Protein AF-A0A196SES3-F1 (afdb_monomer)

Organism: Blastocystis sp. subtype 1 (strain ATCC 50177 / NandII) (NCBI:txid478820)

pLDDT: mean 95.29, std 8.95, range [39.44, 98.94]

Radius of gyration: 15.49 Å; Cα contacts (8 Å, |Δi|>4): 505; chains: 1; bounding box: 38×34×45 Å

Nearest PDB structures (foldseek):
  6lx0-assembly1_A  TM=3.435E-01  e=1.832E+00  Leptospira santarosai serovar Shermani str. LT 821
  7b1c-assembly1_B  TM=3.059E-01  e=3.748E+00  Aedes aegypti
  6nig-assembly1_B  TM=2.001E-01  e=2.029E+00  Homo sapiens
  3cig-assembly1_A  TM=3.368E-01  e=9.411E+00  Mus musculus
  5d3i-assembly1_A  TM=2.268E-01  e=3.748E+00  Mus musculus

Secondary structure (DSSP, 8-state):
----PPPPPEEEE-SGGGGGG--SS-SEEEEPTT-S-STT--B--GGG-TT--EEEE-SS--TT--EEEEES-TT--EEEE-TT-S-SS--EEEEES-TT--EEEE-TT-STT-SEEEEES---SEEEE-TTTTTT-SEEEEES-TT--EEEE-TTTT-SS--EEEEE-

Structure (mmCIF, N/CA/C/O backbone):
data_AF-A0A196SES3-F1
#
_entry.id   AF-A0A196SES3-F1
#
loop_
_atom_site.group_PDB
_atom_site.id
_atom_site.type_symbol
_atom_site.label_atom_id
_atom_site.label_alt_id
_atom_site.label_comp_id
_atom_site.label_asym_id
_atom_site.label_entity_id
_atom_site.label_seq_id
_atom_site.pdbx_PDB_ins_code
_atom_site.Cartn_x
_atom_site.Cartn_y
_atom_site.Cartn_z
_atom_site.occupancy
_atom_site.B_iso_or_equiv
_atom_site.auth_seq_id
_atom_site.auth_comp_id
_atom_site.auth_asym_id
_atom_site.auth_atom_id
_atom_site.pdbx_PDB_model_num
ATOM 1 N N . MET A 1 1 ? -19.195 18.884 25.870 1.00 39.44 1 MET A N 1
ATOM 2 C CA . MET A 1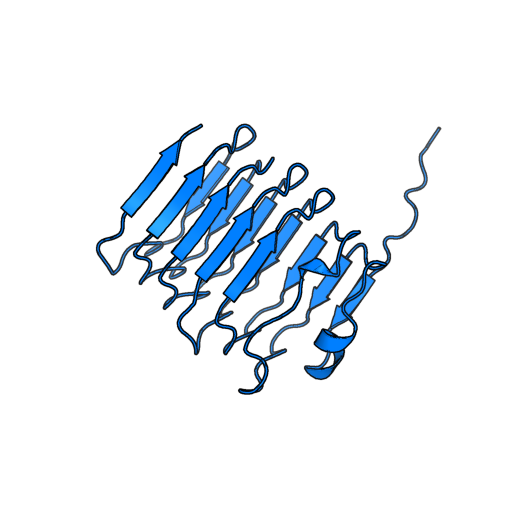 1 ? -17.749 18.892 26.176 1.00 39.44 1 MET A CA 1
ATOM 3 C C . MET A 1 1 ? -17.028 18.732 24.854 1.00 39.44 1 MET A C 1
ATOM 5 O O . MET A 1 1 ? -17.251 17.725 24.197 1.00 39.44 1 MET A O 1
ATOM 9 N N . ALA A 1 2 ? -16.280 19.739 24.404 1.00 43.47 2 ALA A N 1
ATOM 10 C CA . ALA A 1 2 ? -15.472 19.599 23.198 1.00 43.47 2 ALA A CA 1
ATOM 11 C C . ALA A 1 2 ? -14.315 18.648 23.527 1.00 43.47 2 ALA A C 1
ATOM 13 O O . ALA A 1 2 ? -13.455 18.979 24.341 1.00 43.47 2 ALA A O 1
ATOM 14 N N . THR A 1 3 ? -14.332 17.443 22.965 1.00 47.38 3 THR A N 1
ATOM 15 C CA . THR A 1 3 ? -13.175 16.550 22.989 1.00 47.38 3 THR A CA 1
ATOM 16 C C . THR A 1 3 ? -12.078 17.221 22.178 1.00 47.38 3 THR A C 1
ATOM 18 O O . THR A 1 3 ? -12.102 17.188 20.951 1.00 47.38 3 THR A O 1
ATOM 21 N N . VAL A 1 4 ? -11.142 17.880 22.858 1.00 52.41 4 VAL A N 1
ATOM 22 C CA . VAL A 1 4 ? -9.880 18.289 22.243 1.00 52.41 4 VAL A CA 1
ATOM 23 C C . VAL A 1 4 ? -9.207 16.994 21.796 1.00 52.41 4 VAL A C 1
ATOM 25 O O . VAL A 1 4 ? -8.803 16.186 22.633 1.00 52.41 4 VAL A O 1
ATOM 28 N N . SER A 1 5 ? -9.179 16.735 20.487 1.00 66.31 5 SER A N 1
ATOM 29 C CA . SER A 1 5 ? -8.499 15.563 19.944 1.00 66.31 5 SER A CA 1
ATOM 30 C C . SER A 1 5 ? -7.025 15.670 20.314 1.00 66.31 5 SER A C 1
ATOM 32 O O . SER A 1 5 ? -6.364 16.644 19.946 1.00 66.31 5 SER A O 1
ATOM 34 N N . LYS A 1 6 ? -6.510 14.690 21.062 1.00 67.19 6 LYS A N 1
ATOM 35 C CA . LYS A 1 6 ? -5.074 14.575 21.319 1.00 67.19 6 LYS A CA 1
ATOM 36 C C . LYS A 1 6 ? -4.342 14.575 19.963 1.00 67.19 6 LYS A C 1
ATOM 38 O O . LYS A 1 6 ? -4.826 13.906 19.047 1.00 67.19 6 LYS A O 1
ATOM 43 N N . PRO A 1 7 ? -3.228 15.314 19.810 1.00 78.81 7 PRO A N 1
ATOM 44 C CA . PRO A 1 7 ? -2.443 15.265 18.583 1.00 78.81 7 PRO A CA 1
ATOM 45 C C . PRO A 1 7 ? -2.012 13.820 18.307 1.00 78.81 7 PRO A C 1
ATOM 47 O O . PRO A 1 7 ? -1.594 13.113 19.226 1.00 78.81 7 PRO A O 1
ATOM 50 N N . LEU A 1 8 ? -2.171 13.384 17.057 1.00 88.38 8 LEU A N 1
ATOM 51 C CA . LEU A 1 8 ? -1.779 12.048 16.614 1.00 88.38 8 LEU A CA 1
ATO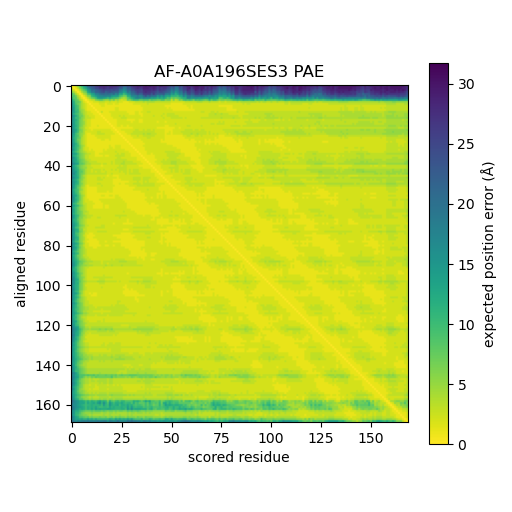M 52 C C . LEU A 1 8 ? -0.252 11.943 16.572 1.00 88.38 8 LEU A C 1
ATOM 54 O O . LEU A 1 8 ? 0.418 12.845 16.062 1.00 88.38 8 LEU A O 1
ATOM 58 N N . ASN A 1 9 ? 0.295 10.842 17.081 1.00 96.12 9 ASN A N 1
ATOM 59 C CA . ASN A 1 9 ? 1.719 10.555 16.971 1.00 96.12 9 ASN A CA 1
ATOM 60 C C . ASN A 1 9 ? 2.058 10.191 15.521 1.00 96.12 9 ASN A C 1
ATOM 62 O O . ASN A 1 9 ? 1.543 9.203 14.999 1.00 96.12 9 ASN A O 1
ATOM 66 N N . THR A 1 10 ? 2.889 10.994 14.859 1.00 97.69 10 THR A N 1
ATOM 67 C CA . THR A 1 10 ? 3.213 10.811 13.438 1.00 97.69 10 THR A CA 1
ATOM 68 C C . THR A 1 10 ? 4.672 10.412 13.279 1.00 97.69 10 THR A C 1
ATOM 70 O O . THR A 1 10 ? 5.559 11.202 13.599 1.00 97.69 10 THR A O 1
ATOM 73 N N . LEU A 1 11 ? 4.912 9.222 12.733 1.00 98.19 11 LEU A N 1
ATOM 74 C CA . LEU A 1 11 ? 6.217 8.816 12.225 1.00 98.19 11 LEU A CA 1
ATOM 75 C C . LEU A 1 11 ? 6.330 9.269 10.767 1.00 98.19 11 LEU A C 1
ATOM 77 O O . LEU A 1 11 ? 5.499 8.910 9.933 1.00 98.19 11 LEU A O 1
ATOM 81 N N . VAL A 1 12 ? 7.347 10.072 10.461 1.00 98.44 12 VAL A N 1
ATOM 82 C CA . VAL A 1 12 ? 7.599 10.552 9.097 1.00 98.44 12 VAL A CA 1
ATOM 83 C C . VAL A 1 12 ? 8.817 9.829 8.544 1.00 98.44 12 VAL A C 1
ATOM 85 O O . VAL A 1 12 ? 9.908 10.033 9.065 1.00 98.44 12 VAL A O 1
ATOM 88 N N . ILE A 1 13 ? 8.634 9.054 7.476 1.00 98.31 13 ILE A N 1
ATOM 89 C CA . ILE A 1 13 ? 9.719 8.371 6.759 1.00 98.31 13 ILE A CA 1
ATOM 90 C C . ILE A 1 13 ? 10.207 9.331 5.671 1.00 98.31 13 ILE A C 1
ATOM 92 O O . ILE A 1 13 ? 9.439 9.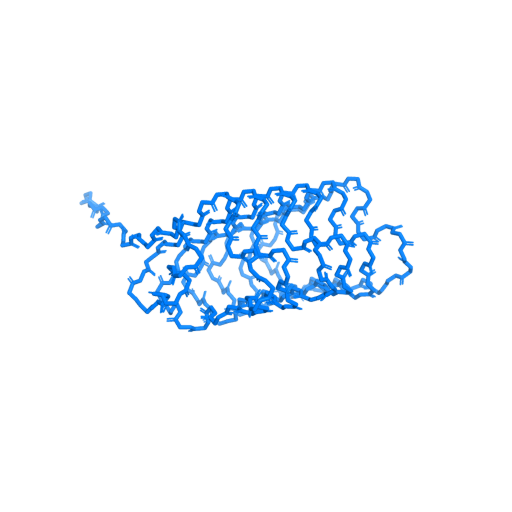722 4.786 1.00 98.31 13 ILE A O 1
ATOM 96 N N . LYS A 1 14 ? 11.458 9.773 5.782 1.00 97.94 14 LYS A N 1
ATOM 97 C CA . LYS A 1 14 ? 12.123 10.770 4.926 1.00 97.94 14 LYS A CA 1
ATOM 98 C C . LYS A 1 14 ? 13.348 10.202 4.215 1.00 97.94 14 LYS A C 1
ATOM 100 O O . LYS A 1 14 ? 13.772 10.784 3.221 1.00 97.94 14 LYS A O 1
ATOM 105 N N . GLU A 1 15 ? 13.883 9.091 4.704 1.00 97.44 15 GLU A N 1
ATOM 106 C CA . GLU A 1 15 ? 14.929 8.302 4.065 1.00 97.44 15 GLU A CA 1
ATOM 107 C C . GLU A 1 15 ? 14.654 6.800 4.198 1.00 97.44 15 GLU A C 1
ATOM 109 O O . GLU A 1 15 ? 13.837 6.367 5.008 1.00 97.44 15 GLU A O 1
ATOM 114 N N . ASP A 1 16 ? 15.333 5.992 3.382 1.00 95.56 16 ASP A N 1
ATOM 115 C CA . ASP A 1 16 ? 15.131 4.539 3.320 1.00 95.56 16 ASP A CA 1
ATOM 116 C C . ASP A 1 16 ? 15.351 3.845 4.673 1.00 95.56 16 ASP A C 1
ATOM 118 O O . ASP A 1 16 ? 14.732 2.819 4.930 1.00 95.56 16 ASP A O 1
ATOM 122 N N . MET A 1 17 ? 16.198 4.401 5.545 1.00 95.25 17 MET A N 1
ATOM 123 C CA . MET A 1 17 ? 16.484 3.833 6.867 1.00 95.25 17 MET A CA 1
ATOM 124 C C . MET A 1 17 ? 15.347 4.043 7.875 1.00 95.25 17 MET A C 1
ATOM 126 O O . MET A 1 17 ? 15.183 3.217 8.771 1.00 95.25 17 MET A O 1
ATOM 130 N N . ASP A 1 18 ? 14.514 5.071 7.704 1.00 96.94 18 ASP A N 1
ATOM 131 C CA . ASP A 1 18 ? 13.416 5.370 8.635 1.00 96.94 18 ASP A CA 1
ATOM 132 C C . ASP A 1 18 ? 12.332 4.273 8.618 1.00 96.94 18 ASP A C 1
ATOM 134 O O . ASP A 1 18 ? 11.517 4.168 9.535 1.00 96.94 18 ASP A O 1
ATOM 138 N N . ILE A 1 19 ? 12.309 3.410 7.591 1.00 95.75 19 ILE A N 1
ATOM 139 C CA . ILE A 1 19 ? 11.407 2.248 7.547 1.00 95.75 19 ILE A CA 1
ATOM 140 C C . ILE A 1 19 ? 11.691 1.243 8.671 1.00 95.75 19 ILE A C 1
ATOM 142 O O . ILE A 1 19 ? 10.829 0.435 9.012 1.00 95.75 19 ILE A O 1
ATOM 146 N N . PHE A 1 20 ? 12.889 1.279 9.257 1.00 95.44 20 PHE A N 1
ATOM 147 C CA . PHE A 1 20 ? 13.252 0.430 10.388 1.00 95.44 20 PHE A CA 1
ATOM 148 C C . PHE A 1 20 ? 12.774 0.998 11.731 1.00 95.44 20 PHE A C 1
ATOM 150 O O . PHE A 1 20 ? 12.785 0.271 12.722 1.00 95.44 20 PHE A O 1
ATOM 157 N N . ASP A 1 21 ? 12.276 2.239 11.753 1.00 96.62 21 ASP A N 1
ATOM 158 C CA . ASP A 1 21 ? 11.726 2.890 12.948 1.00 96.62 21 ASP A CA 1
ATOM 159 C C . ASP A 1 21 ? 10.223 2.626 13.141 1.00 96.62 21 ASP A C 1
ATOM 161 O O . ASP A 1 21 ? 9.608 3.154 14.076 1.00 96.62 21 ASP A O 1
ATOM 165 N N . LEU A 1 22 ? 9.610 1.805 12.276 1.00 96.88 22 LEU A N 1
ATOM 166 C CA . LEU A 1 22 ? 8.235 1.339 12.448 1.00 96.88 22 LEU A CA 1
ATOM 167 C C . LEU A 1 22 ? 8.050 0.721 13.842 1.00 96.88 22 LEU A C 1
ATOM 169 O O . LEU A 1 22 ? 8.799 -0.156 14.269 1.00 96.88 22 LEU A O 1
ATOM 173 N N . ASN A 1 23 ? 7.021 1.180 14.550 1.00 96.06 23 ASN A N 1
ATOM 174 C CA . ASN A 1 23 ? 6.759 0.819 15.940 1.00 96.06 23 ASN A CA 1
ATOM 175 C C . ASN A 1 23 ? 5.254 0.816 16.245 1.00 96.06 23 ASN A C 1
ATOM 177 O O . ASN A 1 23 ? 4.431 1.191 15.407 1.00 96.06 23 ASN A O 1
ATOM 181 N N . ASP A 1 24 ? 4.899 0.423 17.467 1.00 96.44 24 ASP A N 1
ATOM 182 C CA . ASP A 1 24 ? 3.520 0.309 17.943 1.00 96.44 24 ASP A CA 1
ATOM 183 C C . ASP A 1 24 ? 2.971 1.611 18.559 1.00 96.44 24 ASP A C 1
ATOM 185 O O . ASP A 1 24 ? 1.884 1.620 19.147 1.00 96.44 24 ASP A O 1
ATOM 189 N N . GLU A 1 25 ? 3.702 2.722 18.470 1.00 96.12 25 GLU A N 1
ATOM 190 C CA . GLU A 1 25 ? 3.323 4.017 19.038 1.00 96.12 25 GLU A CA 1
ATOM 191 C C . GLU A 1 25 ? 2.744 4.985 18.008 1.00 96.12 25 GLU A C 1
ATOM 193 O O . GLU A 1 25 ? 1.982 5.877 18.393 1.00 96.12 25 GLU A O 1
ATOM 198 N N . ALA A 1 26 ? 3.096 4.839 16.729 1.00 97.50 26 ALA A N 1
ATOM 199 C CA . ALA A 1 26 ? 2.638 5.727 15.667 1.00 97.50 26 ALA A CA 1
ATOM 200 C C . ALA A 1 26 ? 1.128 5.569 15.405 1.00 97.50 26 ALA A C 1
ATOM 202 O O . ALA A 1 26 ? 0.624 4.477 15.144 1.00 97.50 26 ALA A O 1
ATOM 203 N N . ASP A 1 27 ? 0.405 6.688 15.447 1.00 98.25 27 ASP A N 1
ATOM 204 C CA . ASP A 1 27 ? -0.971 6.788 14.958 1.00 98.25 27 ASP A CA 1
ATOM 205 C C . ASP A 1 27 ? -0.995 7.027 13.438 1.00 98.25 27 ASP A C 1
ATOM 207 O O . ASP A 1 27 ? -1.937 6.619 12.760 1.00 98.25 27 ASP A O 1
ATOM 211 N N . VAL A 1 28 ? 0.019 7.714 12.904 1.00 98.50 28 VAL A N 1
ATOM 212 C CA . VAL A 1 28 ? 0.148 8.050 11.482 1.00 98.50 28 VAL A CA 1
ATOM 213 C C . VAL A 1 28 ? 1.546 7.690 11.003 1.00 98.50 28 VAL A C 1
ATOM 215 O O . VAL A 1 28 ? 2.530 8.057 11.644 1.00 98.50 28 VAL A O 1
ATOM 218 N N . ILE A 1 29 ? 1.632 7.020 9.858 1.00 98.69 29 ILE A N 1
ATOM 219 C CA . ILE A 1 29 ? 2.878 6.857 9.108 1.00 98.69 29 ILE A CA 1
ATOM 220 C C . ILE A 1 29 ? 2.766 7.695 7.841 1.00 98.69 29 ILE A C 1
ATOM 222 O O . ILE A 1 29 ? 1.842 7.512 7.051 1.00 98.69 29 ILE A O 1
ATOM 226 N N . ASP A 1 30 ? 3.701 8.622 7.667 1.00 98.62 30 ASP A N 1
ATOM 227 C CA . ASP A 1 30 ? 3.779 9.529 6.522 1.00 98.62 30 ASP A CA 1
ATOM 228 C C . ASP A 1 30 ? 5.120 9.329 5.807 1.00 98.62 30 ASP A C 1
ATOM 230 O O . ASP A 1 30 ? 6.146 9.889 6.198 1.00 98.62 30 ASP A O 1
ATOM 234 N N . MET A 1 31 ? 5.114 8.485 4.776 1.00 98.62 31 MET A N 1
ATOM 235 C CA . MET A 1 31 ? 6.271 8.196 3.935 1.00 98.62 31 MET A CA 1
ATOM 236 C C . MET A 1 31 ? 6.327 9.161 2.760 1.00 98.62 31 MET A C 1
ATOM 238 O O . MET A 1 31 ? 5.425 9.196 1.925 1.00 98.62 31 MET A O 1
ATOM 242 N N . LYS A 1 32 ? 7.409 9.940 2.672 1.00 98.69 32 LYS A N 1
ATOM 243 C CA . LYS A 1 32 ? 7.616 10.877 1.562 1.00 98.69 32 LYS A CA 1
ATOM 244 C C . LYS A 1 32 ? 7.913 10.151 0.254 1.00 98.69 32 LYS A C 1
ATOM 246 O O . LYS A 1 32 ? 8.308 8.991 0.246 1.00 98.69 32 LYS A O 1
ATOM 251 N N . SER A 1 33 ? 7.678 10.853 -0.852 1.00 98.75 33 SER A N 1
ATOM 252 C CA . SER A 1 33 ? 7.857 10.318 -2.200 1.00 98.75 33 SER A CA 1
ATOM 253 C C . SER A 1 33 ? 9.311 9.913 -2.470 1.00 98.75 33 SER A C 1
ATOM 255 O O . SER A 1 33 ? 10.237 10.600 -2.040 1.00 98.75 33 SER A O 1
ATOM 257 N N . GLY A 1 34 ? 9.508 8.855 -3.257 1.00 98.44 34 GLY A N 1
ATOM 258 C CA . GLY A 1 34 ? 10.821 8.404 -3.723 1.00 98.44 34 GLY A CA 1
ATOM 259 C C . GLY A 1 34 ? 11.583 7.491 -2.761 1.00 98.44 34 GLY A C 1
ATOM 260 O O . GLY A 1 34 ? 12.770 7.263 -2.993 1.00 98.44 34 GLY A O 1
ATOM 261 N N . LEU A 1 35 ? 10.939 6.986 -1.705 1.00 98.31 35 LEU A N 1
ATOM 262 C CA . LEU A 1 35 ? 11.598 6.278 -0.606 1.00 98.31 35 LEU A CA 1
ATOM 263 C C . LEU A 1 35 ? 11.417 4.761 -0.638 1.00 98.31 35 LEU A C 1
ATOM 265 O O . LEU A 1 35 ? 10.492 4.221 -1.245 1.00 98.31 35 LEU A O 1
ATOM 269 N N . CYS A 1 36 ? 12.293 4.085 0.102 1.00 97.06 36 CYS A N 1
ATOM 270 C CA . CYS A 1 36 ? 12.336 2.638 0.279 1.00 97.06 36 CYS A CA 1
ATOM 271 C C . CYS A 1 36 ? 12.521 1.892 -1.053 1.00 97.06 36 CYS A C 1
ATOM 273 O O . CYS A 1 36 ? 11.892 0.864 -1.307 1.00 97.06 36 CYS A O 1
ATOM 275 N N . ASN A 1 37 ? 13.376 2.440 -1.921 1.00 97.31 37 ASN A N 1
ATOM 276 C CA . ASN A 1 37 ? 13.608 1.956 -3.285 1.00 97.31 37 ASN A CA 1
ATOM 277 C C . ASN A 1 37 ? 14.933 1.202 -3.442 1.00 97.31 37 ASN A C 1
ATOM 279 O O . ASN A 1 37 ? 15.247 0.737 -4.546 1.00 97.31 37 ASN A O 1
ATOM 283 N N . HIS A 1 38 ? 15.717 1.067 -2.369 1.00 96.81 38 HIS A N 1
ATOM 284 C CA . HIS A 1 38 ? 16.896 0.210 -2.373 1.00 96.81 38 HIS A CA 1
ATOM 285 C C . HIS A 1 38 ? 16.512 -1.250 -2.710 1.00 96.81 38 HIS A C 1
ATOM 287 O O . HIS A 1 38 ? 15.490 -1.734 -2.218 1.00 96.81 38 HIS A O 1
ATOM 293 N N . PRO A 1 39 ? 17.293 -1.983 -3.529 1.00 95.31 39 PRO A N 1
ATOM 294 C CA . PRO A 1 39 ? 17.008 -3.383 -3.877 1.00 95.31 39 PRO A CA 1
ATOM 295 C C . PRO A 1 39 ? 16.883 -4.335 -2.682 1.00 95.31 39 PRO A C 1
ATOM 297 O O . PRO A 1 39 ? 16.207 -5.353 -2.790 1.00 95.31 39 PRO A O 1
ATOM 300 N N . ASP A 1 40 ? 17.504 -3.994 -1.552 1.00 95.75 40 ASP A N 1
ATOM 301 C CA . ASP A 1 40 ? 17.436 -4.794 -0.322 1.00 95.75 40 ASP A CA 1
ATOM 302 C C . ASP A 1 40 ? 16.105 -4.618 0.432 1.00 95.75 40 ASP A C 1
ATOM 304 O O . ASP A 1 40 ? 15.722 -5.476 1.230 1.00 95.75 40 ASP A O 1
ATOM 308 N N . ILE A 1 41 ? 15.359 -3.541 0.160 1.00 96.38 41 ILE A N 1
ATOM 309 C CA . ILE A 1 41 ? 14.049 -3.293 0.769 1.00 96.38 41 ILE A CA 1
ATOM 310 C C . ILE A 1 41 ? 12.986 -3.996 -0.076 1.00 96.38 41 ILE A C 1
ATOM 312 O O . ILE A 1 41 ? 12.421 -3.450 -1.022 1.00 96.38 41 ILE A O 1
ATOM 316 N N . THR A 1 42 ? 12.739 -5.257 0.269 1.00 96.69 42 THR A N 1
ATOM 317 C CA . THR A 1 42 ? 11.805 -6.144 -0.449 1.00 96.69 42 THR A CA 1
ATOM 318 C C . THR A 1 42 ? 10.523 -6.448 0.329 1.00 96.69 42 THR A C 1
ATOM 320 O O . THR A 1 42 ? 9.574 -7.018 -0.219 1.00 96.69 42 THR A O 1
ATOM 323 N N . SER A 1 43 ? 10.463 -6.038 1.595 1.00 94.94 43 SER A N 1
ATOM 324 C CA . SER A 1 43 ? 9.307 -6.182 2.480 1.00 94.94 43 SER A CA 1
ATOM 325 C C . SER A 1 43 ? 9.364 -5.154 3.606 1.00 94.94 43 SER A C 1
ATOM 327 O O . SER A 1 43 ? 10.455 -4.792 4.045 1.00 94.94 43 SER A O 1
ATOM 329 N N . CYS A 1 44 ? 8.204 -4.770 4.131 1.00 94.25 44 CYS A N 1
ATOM 330 C CA . CYS A 1 44 ? 8.077 -3.936 5.325 1.00 94.25 44 CYS A CA 1
ATOM 331 C C . CYS A 1 44 ? 7.195 -4.663 6.344 1.00 94.25 44 CYS A C 1
ATOM 333 O O . CYS A 1 44 ? 6.172 -5.239 5.972 1.00 94.25 44 CYS A O 1
ATOM 335 N N . ASN A 1 45 ? 7.593 -4.655 7.616 1.00 94.81 45 ASN A N 1
ATOM 336 C CA . ASN A 1 45 ? 6.840 -5.313 8.679 1.00 94.81 45 ASN A CA 1
ATOM 337 C C . ASN A 1 45 ? 5.790 -4.358 9.261 1.00 94.81 45 ASN A C 1
ATOM 339 O O . ASN A 1 45 ? 6.033 -3.717 10.279 1.00 94.81 45 ASN A O 1
ATOM 343 N N . TRP A 1 46 ? 4.638 -4.242 8.602 1.00 96.38 46 TRP A N 1
ATOM 344 C CA . TRP A 1 46 ? 3.552 -3.360 9.047 1.00 96.38 46 TRP A CA 1
ATOM 345 C C . TRP A 1 46 ? 2.827 -3.863 10.303 1.00 96.38 46 TRP A C 1
ATOM 347 O O . TRP A 1 46 ? 2.186 -3.069 10.990 1.00 96.38 46 TRP A O 1
ATOM 357 N N . ASP A 1 47 ? 2.965 -5.148 10.641 1.00 94.94 47 ASP A N 1
ATOM 358 C CA . ASP A 1 47 ? 2.297 -5.776 11.790 1.00 94.94 47 ASP A CA 1
ATOM 359 C C . ASP A 1 47 ? 2.732 -5.158 13.132 1.00 94.94 47 ASP A C 1
ATOM 361 O O . ASP A 1 47 ? 2.006 -5.231 14.124 1.00 94.94 47 ASP A O 1
ATOM 365 N N . VAL A 1 48 ? 3.899 -4.502 13.178 1.00 96.81 48 VAL A N 1
ATOM 366 C CA . VAL A 1 48 ? 4.371 -3.798 14.385 1.00 96.81 48 VAL A CA 1
ATOM 367 C C . VAL A 1 48 ? 3.539 -2.552 14.698 1.00 96.81 48 VAL A C 1
ATOM 369 O O . VAL A 1 48 ? 3.547 -2.076 15.830 1.00 96.81 48 VAL A O 1
ATOM 372 N N . CYS A 1 49 ? 2.787 -2.021 13.731 1.00 97.38 49 CYS A N 1
ATOM 373 C CA . CYS A 1 49 ? 2.098 -0.738 13.831 1.00 97.38 49 CYS A CA 1
ATOM 374 C C . CYS A 1 49 ? 0.696 -0.856 14.455 1.00 97.38 49 CYS A C 1
ATOM 376 O O . CYS A 1 49 ? -0.291 -0.357 13.919 1.00 97.38 49 CYS A O 1
ATOM 378 N N . ALA A 1 50 ? 0.589 -1.478 15.632 1.00 96.06 50 ALA A N 1
ATOM 379 C CA . ALA A 1 50 ? -0.690 -1.816 16.276 1.00 96.06 50 ALA A CA 1
ATOM 380 C C . ALA A 1 50 ? -1.605 -0.615 16.625 1.00 96.06 50 ALA A C 1
ATOM 382 O O . ALA A 1 50 ? -2.795 -0.786 16.920 1.00 96.06 50 ALA A O 1
ATOM 383 N N . LYS A 1 51 ? -1.069 0.613 16.647 1.00 97.44 51 LYS A N 1
ATOM 384 C CA . LYS A 1 51 ? -1.836 1.851 16.881 1.00 97.44 51 LYS A CA 1
ATOM 385 C C . LYS A 1 51 ? -2.158 2.633 15.608 1.00 97.44 51 LYS A C 1
ATOM 387 O O . LYS A 1 51 ? -2.868 3.633 15.712 1.00 97.44 51 LYS A O 1
ATOM 392 N N . LEU A 1 52 ? -1.699 2.165 14.447 1.00 98.50 52 LEU A N 1
ATOM 393 C CA . LEU A 1 52 ? -1.827 2.873 13.183 1.00 98.50 52 LEU A CA 1
ATOM 394 C C . LEU A 1 52 ? -3.292 3.137 12.846 1.00 98.50 52 LEU A C 1
ATOM 396 O O . LEU A 1 52 ? -4.116 2.226 12.822 1.00 98.50 52 LEU A O 1
ATOM 400 N N . LYS A 1 53 ? -3.590 4.402 12.570 1.00 98.50 53 LYS A N 1
ATOM 401 C CA . LYS A 1 53 ? -4.879 4.887 12.074 1.00 98.50 53 LYS A CA 1
ATOM 402 C C . LYS A 1 53 ? -4.787 5.332 10.628 1.00 98.50 53 LYS A C 1
ATOM 404 O O . LYS A 1 53 ? -5.770 5.244 9.900 1.00 98.50 53 LYS A O 1
ATOM 409 N N . GLU A 1 54 ? -3.627 5.817 10.206 1.00 98.69 54 GLU A N 1
ATOM 410 C CA . GLU A 1 54 ? -3.461 6.360 8.868 1.00 98.69 54 GLU A CA 1
ATOM 411 C C . GLU A 1 54 ? -2.086 6.040 8.293 1.00 98.69 54 GLU A C 1
ATOM 413 O O . GLU A 1 54 ? -1.060 6.368 8.888 1.00 98.69 54 GLU A O 1
ATOM 418 N N . LEU A 1 55 ? -2.083 5.414 7.120 1.00 98.75 55 LEU A N 1
ATOM 419 C CA . LEU A 1 55 ? -0.885 5.145 6.340 1.00 98.75 55 LEU A CA 1
ATOM 420 C C . LEU A 1 55 ? -0.914 5.993 5.073 1.00 98.75 55 LEU A C 1
ATOM 422 O O . LEU A 1 55 ? -1.809 5.832 4.246 1.00 98.75 55 LEU A O 1
ATOM 426 N N . ARG A 1 56 ? 0.073 6.874 4.923 1.00 98.81 56 ARG A N 1
ATOM 427 C CA . ARG A 1 56 ? 0.277 7.699 3.733 1.00 98.81 56 ARG A CA 1
ATOM 428 C C . ARG A 1 56 ? 1.619 7.341 3.120 1.00 98.81 56 ARG A C 1
ATOM 430 O O . ARG A 1 56 ? 2.657 7.513 3.755 1.00 98.81 56 ARG A O 1
ATOM 437 N N . ILE A 1 57 ? 1.591 6.846 1.895 1.00 98.88 57 ILE A N 1
ATOM 438 C CA . ILE A 1 57 ? 2.770 6.548 1.090 1.00 98.88 57 ILE A CA 1
ATOM 439 C C . ILE A 1 57 ? 2.765 7.523 -0.079 1.00 98.88 57 ILE A C 1
ATOM 441 O O . ILE A 1 57 ? 1.792 7.582 -0.824 1.00 98.88 57 ILE A O 1
ATOM 445 N N . GLY A 1 58 ? 3.828 8.312 -0.216 1.00 98.81 58 GLY A N 1
ATOM 446 C CA . GLY A 1 58 ? 4.014 9.234 -1.331 1.00 98.81 58 GLY A CA 1
ATOM 447 C C . GLY A 1 58 ? 4.220 8.524 -2.671 1.00 98.81 58 GLY A C 1
ATOM 448 O O . GLY A 1 58 ? 4.111 7.308 -2.789 1.00 98.81 58 GLY A O 1
ATOM 449 N N . ASP A 1 59 ? 4.534 9.301 -3.701 1.00 98.88 59 ASP A N 1
ATOM 450 C CA . ASP A 1 59 ? 4.740 8.773 -5.052 1.00 98.88 59 ASP A CA 1
ATOM 451 C C . ASP A 1 59 ? 6.087 8.048 -5.181 1.00 98.88 59 ASP A C 1
ATOM 453 O O . ASP A 1 59 ? 7.071 8.442 -4.557 1.00 98.88 59 ASP A O 1
ATOM 457 N N . ARG A 1 60 ? 6.180 7.069 -6.088 1.00 98.69 60 ARG A N 1
ATOM 458 C CA . ARG A 1 60 ? 7.431 6.366 -6.439 1.00 98.69 60 ARG A CA 1
ATOM 459 C C . ARG A 1 60 ? 8.131 5.735 -5.234 1.00 98.69 60 ARG A C 1
ATOM 461 O O . ARG A 1 60 ? 9.342 5.877 -5.082 1.00 98.69 60 ARG A O 1
ATOM 468 N N . CYS A 1 61 ? 7.375 5.067 -4.371 1.00 98.81 61 CYS A N 1
ATOM 469 C CA . CYS A 1 61 ? 7.912 4.380 -3.198 1.00 98.81 61 CYS A CA 1
ATOM 470 C C . CYS A 1 61 ? 7.875 2.854 -3.347 1.00 98.81 61 CYS A C 1
ATOM 472 O O . CYS A 1 61 ? 7.090 2.300 -4.127 1.00 98.81 61 CYS A O 1
ATOM 474 N N . LEU A 1 62 ? 8.686 2.176 -2.526 1.00 98.38 62 LEU A N 1
ATOM 475 C CA . LEU A 1 62 ?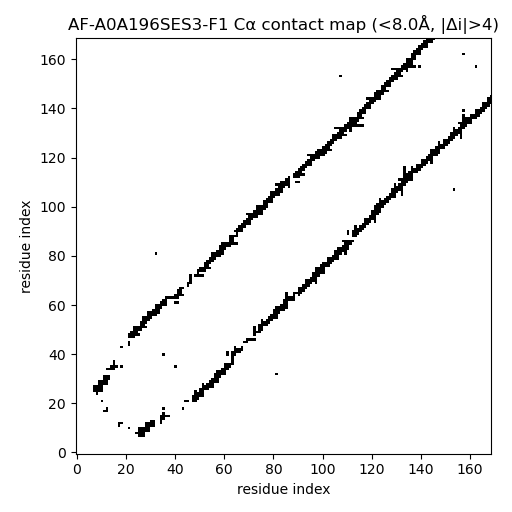 8.635 0.726 -2.303 1.00 98.38 62 LEU A CA 1
ATOM 476 C C . LEU A 1 62 ? 8.769 -0.098 -3.596 1.00 98.38 62 LEU A C 1
ATOM 478 O O . LEU A 1 62 ? 8.156 -1.155 -3.745 1.00 98.38 62 LEU A O 1
ATOM 482 N N . GLU A 1 63 ? 9.556 0.378 -4.564 1.00 98.19 63 GLU A N 1
ATOM 483 C CA . GLU A 1 63 ? 9.559 -0.165 -5.926 1.00 98.19 63 GLU A CA 1
ATOM 484 C C . GLU A 1 63 ? 9.925 -1.660 -6.004 1.00 98.19 63 GLU A C 1
ATOM 486 O O . GLU A 1 63 ? 9.407 -2.363 -6.877 1.00 98.19 63 GLU A O 1
ATOM 491 N N . ASN A 1 64 ? 10.780 -2.157 -5.099 1.00 98.25 64 ASN A N 1
ATOM 492 C CA . ASN A 1 64 ? 11.225 -3.560 -5.061 1.00 98.25 64 ASN A CA 1
ATOM 493 C C . ASN A 1 64 ? 10.444 -4.435 -4.068 1.00 98.25 64 ASN A C 1
ATOM 495 O O . ASN A 1 64 ? 10.745 -5.624 -3.940 1.00 98.25 64 ASN A O 1
ATOM 499 N N . VAL A 1 65 ? 9.456 -3.878 -3.361 1.00 98.19 65 VAL A N 1
ATOM 500 C CA . VAL A 1 65 ? 8.669 -4.643 -2.393 1.00 98.19 65 VAL A CA 1
ATOM 501 C C . VAL A 1 65 ? 7.804 -5.677 -3.110 1.00 98.19 65 VAL A C 1
ATOM 503 O O . VAL A 1 65 ? 7.131 -5.380 -4.094 1.00 98.19 65 VAL A O 1
ATOM 506 N N . MET A 1 66 ? 7.828 -6.910 -2.603 1.00 97.94 66 MET A N 1
ATOM 507 C CA . MET A 1 66 ? 7.133 -8.061 -3.198 1.00 97.94 66 MET A CA 1
ATOM 508 C C . MET A 1 66 ? 5.820 -8.413 -2.487 1.00 97.94 66 MET A C 1
ATOM 510 O O . MET A 1 66 ? 5.039 -9.232 -2.974 1.00 97.94 66 MET A O 1
ATOM 514 N N . ALA A 1 67 ? 5.569 -7.836 -1.315 1.00 97.75 67 ALA A N 1
ATOM 515 C CA . ALA A 1 67 ? 4.332 -8.034 -0.577 1.00 97.75 67 ALA A CA 1
ATOM 516 C C . ALA A 1 67 ? 4.003 -6.791 0.245 1.00 97.75 67 ALA A C 1
ATOM 518 O O . ALA A 1 67 ? 4.843 -6.302 1.001 1.00 97.75 67 ALA A O 1
ATOM 519 N N . PHE A 1 68 ? 2.768 -6.319 0.125 1.00 98.38 68 PHE A N 1
ATOM 520 C CA . PHE A 1 68 ? 2.222 -5.269 0.974 1.00 98.38 68 PHE A CA 1
ATOM 521 C C . PHE A 1 68 ? 1.005 -5.825 1.699 1.00 98.38 68 PHE A C 1
ATOM 523 O O . PHE A 1 68 ? -0.047 -6.031 1.094 1.00 98.38 68 PHE A O 1
ATOM 530 N N . VAL A 1 69 ? 1.199 -6.137 2.978 1.00 98.31 69 VAL A N 1
ATOM 531 C CA . VAL A 1 69 ? 0.213 -6.812 3.820 1.00 98.31 69 VAL A CA 1
ATOM 532 C C . VAL A 1 69 ? -0.106 -5.910 5.002 1.00 98.31 69 VAL A C 1
ATOM 534 O O . VAL A 1 69 ? 0.787 -5.569 5.773 1.00 98.31 69 VAL A O 1
ATOM 537 N N . LEU A 1 70 ? -1.372 -5.524 5.125 1.00 98.50 70 LEU A N 1
ATOM 538 C CA . LEU A 1 70 ? -1.925 -4.809 6.269 1.00 98.50 70 LEU A CA 1
ATOM 539 C C . LEU A 1 70 ? -2.964 -5.718 6.916 1.00 98.50 70 LEU A C 1
ATOM 541 O O . LEU A 1 70 ? -4.090 -5.834 6.424 1.00 98.50 70 LEU A O 1
ATOM 545 N N . LYS A 1 71 ? -2.567 -6.392 7.992 1.00 97.88 71 LYS A N 1
ATOM 546 C CA . LYS A 1 71 ? -3.379 -7.427 8.621 1.00 97.88 71 LYS A CA 1
ATOM 547 C C . LYS A 1 71 ? -3.685 -7.101 10.074 1.00 97.88 71 LYS A C 1
ATOM 549 O O . LYS A 1 71 ? -2.803 -6.704 10.824 1.00 97.88 71 LYS A O 1
ATOM 554 N N . ASP A 1 72 ? -4.949 -7.278 10.456 1.00 97.88 72 ASP A N 1
ATOM 555 C CA . ASP A 1 72 ? -5.441 -7.139 11.831 1.00 97.88 72 ASP A CA 1
ATOM 556 C C . ASP A 1 72 ? -5.098 -5.776 12.477 1.00 97.88 72 ASP A C 1
ATOM 558 O O . ASP A 1 72 ? -5.078 -5.619 13.701 1.00 97.88 72 ASP A O 1
ATOM 562 N N . LEU A 1 73 ? -4.884 -4.742 11.651 1.00 97.94 73 LEU A N 1
ATOM 563 C CA . LEU A 1 73 ? -4.680 -3.362 12.087 1.00 97.94 73 LEU A CA 1
ATOM 564 C C . LEU A 1 73 ? -6.041 -2.744 12.418 1.00 97.94 73 LEU A C 1
ATOM 566 O O . LEU A 1 73 ? -6.563 -1.887 11.710 1.00 97.94 73 LEU A O 1
ATOM 570 N N . VAL A 1 74 ? -6.644 -3.199 13.518 1.00 97.12 74 VAL A N 1
ATOM 571 C CA . VAL A 1 74 ? -8.041 -2.907 13.890 1.00 97.12 74 VAL A CA 1
ATOM 572 C C . VAL A 1 74 ? -8.354 -1.425 14.107 1.00 97.12 74 VAL A C 1
ATOM 574 O O . VAL A 1 74 ? -9.524 -1.069 14.180 1.00 97.12 74 VAL A O 1
ATOM 577 N N . LYS A 1 75 ? -7.337 -0.562 14.223 1.00 97.69 75 LYS A N 1
ATOM 578 C CA . LYS A 1 75 ? -7.483 0.898 14.353 1.00 97.69 75 LYS A CA 1
ATOM 579 C C . LYS A 1 75 ? -7.254 1.653 13.047 1.00 97.69 75 LYS A C 1
ATOM 581 O O . LYS A 1 75 ? -7.467 2.861 13.031 1.00 97.69 75 LYS A O 1
ATOM 586 N N . LEU A 1 76 ? -6.812 0.972 11.991 1.00 98.62 76 LEU A N 1
ATOM 587 C CA . LEU A 1 76 ? -6.505 1.580 10.706 1.00 98.62 76 LEU A CA 1
ATOM 588 C C . LEU A 1 76 ? -7.792 2.111 10.085 1.00 98.62 76 LEU A C 1
ATOM 590 O O . LEU A 1 76 ? -8.736 1.357 9.904 1.00 98.62 76 LEU A O 1
ATOM 594 N N . GLU A 1 77 ? -7.824 3.399 9.762 1.00 98.56 77 GLU A N 1
ATOM 595 C CA . GLU A 1 77 ? -8.976 4.095 9.187 1.00 98.56 77 GLU A CA 1
ATOM 596 C C . GLU A 1 77 ? -8.744 4.493 7.727 1.00 98.56 77 GLU A C 1
ATOM 598 O O . GLU A 1 77 ? -9.693 4.535 6.941 1.00 98.56 77 GLU A O 1
ATOM 603 N N . ARG A 1 78 ? -7.502 4.828 7.356 1.00 98.75 78 ARG A N 1
ATOM 604 C CA . ARG A 1 78 ? -7.156 5.343 6.025 1.00 98.75 78 ARG A CA 1
ATOM 605 C C . ARG A 1 78 ? -5.835 4.775 5.526 1.00 98.75 78 ARG A C 1
ATOM 607 O O . ARG A 1 78 ? -4.843 4.768 6.253 1.00 98.75 78 ARG A O 1
ATOM 614 N N . VAL A 1 79 ? -5.829 4.357 4.266 1.00 98.88 79 VAL A N 1
ATOM 615 C CA . VAL A 1 79 ? -4.624 4.007 3.513 1.00 98.88 79 VAL A CA 1
ATOM 616 C C . VAL A 1 79 ? -4.631 4.806 2.221 1.00 98.88 79 VAL A C 1
ATOM 618 O O . VAL A 1 79 ? -5.575 4.709 1.437 1.00 98.88 79 VAL A O 1
ATOM 621 N N . GLU A 1 80 ? -3.574 5.576 2.005 1.00 98.88 80 GLU A N 1
ATOM 622 C CA . GLU A 1 80 ? -3.340 6.336 0.783 1.00 98.88 80 GLU A CA 1
ATOM 623 C C . GLU A 1 80 ? -1.959 5.985 0.240 1.00 98.88 80 GLU A C 1
ATOM 625 O O . GLU A 1 80 ? -0.947 6.149 0.921 1.00 98.88 80 GLU A O 1
ATOM 630 N N . ILE A 1 81 ? -1.928 5.484 -0.989 1.00 98.94 81 ILE A N 1
ATOM 631 C CA . ILE A 1 81 ? -0.711 5.170 -1.731 1.00 98.94 81 ILE A CA 1
ATOM 632 C C . ILE A 1 81 ? -0.665 6.104 -2.935 1.00 98.94 81 ILE A C 1
ATOM 634 O O . ILE A 1 81 ? -1.636 6.186 -3.686 1.00 98.94 81 ILE A O 1
ATOM 638 N N . GLY A 1 82 ? 0.450 6.807 -3.109 1.00 98.88 82 GLY A N 1
ATOM 639 C CA . GLY A 1 82 ? 0.691 7.704 -4.230 1.00 98.88 82 GLY A CA 1
ATOM 640 C C . GLY A 1 82 ? 0.842 6.971 -5.562 1.00 98.88 82 GLY A C 1
ATOM 641 O O . GLY A 1 82 ? 0.615 5.768 -5.687 1.00 98.88 82 GLY A O 1
ATOM 642 N N . CYS A 1 83 ? 1.229 7.715 -6.588 1.00 98.88 83 CYS A N 1
ATOM 643 C CA . CYS A 1 83 ? 1.399 7.186 -7.936 1.00 98.88 83 CYS A CA 1
ATOM 644 C C . CYS A 1 83 ? 2.731 6.443 -8.096 1.00 98.88 83 CYS A C 1
ATOM 646 O O . CYS A 1 83 ? 3.731 6.769 -7.453 1.00 98.88 83 CYS A O 1
ATOM 648 N N . SER A 1 84 ? 2.773 5.497 -9.034 1.00 98.69 84 SER A N 1
ATOM 649 C CA . SER A 1 84 ? 3.985 4.788 -9.455 1.00 98.69 84 SER A CA 1
ATOM 650 C C . SER A 1 84 ? 4.715 4.045 -8.326 1.00 98.69 84 SER A C 1
ATOM 652 O O . SER A 1 84 ? 5.945 3.979 -8.329 1.00 98.69 84 SER A O 1
ATOM 654 N N . CYS A 1 85 ? 3.985 3.483 -7.360 1.00 98.81 85 CYS A N 1
ATOM 655 C CA . CYS A 1 85 ? 4.564 2.661 -6.291 1.00 98.81 85 CYS A CA 1
ATOM 656 C C . CYS A 1 85 ? 4.659 1.180 -6.699 1.00 98.81 85 CYS A C 1
ATOM 658 O O . CYS A 1 85 ? 3.883 0.699 -7.526 1.00 98.81 85 CYS A O 1
ATOM 660 N N . PHE A 1 86 ? 5.583 0.422 -6.094 1.00 98.56 86 PHE A N 1
ATOM 661 C CA . PHE A 1 86 ? 5.686 -1.038 -6.291 1.00 98.56 86 PHE A CA 1
ATOM 662 C C . PHE A 1 86 ? 5.900 -1.492 -7.756 1.00 98.56 86 PHE A C 1
ATOM 664 O O . PHE A 1 86 ? 5.303 -2.462 -8.228 1.00 98.56 86 PHE A O 1
ATOM 671 N N . THR A 1 87 ? 6.732 -0.776 -8.518 1.00 98.12 87 THR A N 1
ATOM 672 C CA . THR A 1 87 ? 6.811 -0.906 -9.989 1.00 98.12 87 THR A CA 1
ATOM 673 C C . THR A 1 87 ? 7.886 -1.874 -10.509 1.00 98.12 87 THR A C 1
ATOM 675 O O . THR A 1 87 ? 7.823 -2.330 -11.663 1.00 98.12 87 THR A O 1
ATOM 678 N N . LYS A 1 88 ? 8.898 -2.219 -9.700 1.00 97.88 88 LYS A N 1
ATOM 679 C CA . LYS A 1 88 ? 10.036 -3.047 -10.142 1.00 97.88 88 LYS A CA 1
ATOM 680 C C . LYS A 1 88 ? 9.817 -4.537 -9.912 1.00 97.88 88 LYS A C 1
ATOM 682 O O . LYS A 1 88 ? 10.235 -5.327 -10.761 1.00 97.88 88 LYS A O 1
ATOM 687 N N . ALA A 1 89 ? 9.130 -4.922 -8.840 1.00 97.38 89 ALA A N 1
ATOM 688 C CA . ALA A 1 89 ? 8.894 -6.320 -8.493 1.00 97.38 89 ALA A CA 1
ATOM 689 C C . ALA A 1 89 ? 7.484 -6.820 -8.861 1.00 97.38 89 ALA A C 1
ATOM 691 O O . ALA A 1 89 ? 6.533 -6.052 -8.998 1.00 97.38 89 ALA A O 1
ATOM 692 N N . LYS A 1 90 ? 7.350 -8.145 -9.006 1.00 97.31 90 LYS A N 1
ATOM 693 C CA . LYS A 1 90 ? 6.047 -8.817 -8.910 1.00 97.31 90 LYS A CA 1
ATOM 694 C C . LYS A 1 90 ? 5.708 -8.991 -7.435 1.00 97.31 90 LYS A C 1
ATOM 696 O O . LYS A 1 90 ? 6.610 -9.204 -6.626 1.00 97.31 90 LYS A O 1
ATOM 701 N N . GLY A 1 91 ? 4.426 -8.963 -7.104 1.00 97.81 91 GLY A N 1
ATOM 702 C CA . GLY A 1 91 ? 4.011 -9.077 -5.718 1.00 97.81 91 GLY A CA 1
ATOM 703 C C . GLY A 1 91 ? 2.523 -9.288 -5.529 1.00 97.81 91 GLY A C 1
ATOM 704 O O . GLY A 1 91 ? 1.797 -9.599 -6.479 1.00 97.81 91 GLY A O 1
ATOM 705 N N . ARG A 1 92 ? 2.102 -9.125 -4.276 1.00 98.31 92 ARG A N 1
ATOM 706 C CA . ARG A 1 92 ? 0.709 -9.226 -3.841 1.00 98.31 92 ARG A CA 1
ATOM 707 C C . ARG A 1 92 ? 0.363 -8.149 -2.823 1.00 98.31 92 ARG A C 1
ATOM 709 O O . ARG A 1 92 ? 1.199 -7.788 -1.988 1.00 98.31 92 ARG A O 1
ATOM 716 N N . MET A 1 93 ? -0.886 -7.705 -2.871 1.00 98.62 93 MET A N 1
ATOM 717 C CA . MET A 1 93 ? -1.477 -6.822 -1.875 1.00 98.62 93 MET A CA 1
ATOM 718 C C . MET A 1 93 ? -2.523 -7.576 -1.060 1.00 98.62 93 MET A C 1
ATOM 720 O O . MET A 1 93 ? -3.396 -8.221 -1.638 1.00 98.62 93 MET A O 1
ATOM 724 N N . GLU A 1 94 ? -2.463 -7.440 0.261 1.00 98.56 94 GLU A N 1
ATOM 725 C CA . GLU A 1 94 ? -3.483 -7.943 1.179 1.00 98.56 94 GLU A CA 1
ATOM 726 C C . GLU A 1 94 ? -3.832 -6.872 2.215 1.00 98.56 94 GLU A C 1
ATOM 728 O O . GLU A 1 94 ? -2.958 -6.340 2.898 1.00 98.56 94 GLU A O 1
ATOM 733 N N . VAL A 1 95 ? -5.121 -6.574 2.342 1.00 98.50 95 VAL A N 1
ATOM 734 C CA . VAL A 1 95 ? -5.679 -5.767 3.428 1.00 98.50 95 VAL A CA 1
ATOM 735 C C . VAL A 1 95 ? -6.781 -6.592 4.082 1.00 98.50 95 VAL A C 1
ATOM 737 O O . VAL A 1 95 ? -7.809 -6.860 3.462 1.00 98.50 95 VAL A O 1
ATOM 740 N N . SER A 1 96 ? -6.558 -7.057 5.310 1.00 98.31 96 SER A N 1
ATOM 741 C CA . SER A 1 96 ? -7.456 -8.026 5.949 1.00 98.31 96 SER A CA 1
ATOM 742 C C . SER A 1 96 ? -7.654 -7.767 7.436 1.00 98.31 96 SER A C 1
ATOM 744 O O . SER A 1 96 ? -6.687 -7.468 8.134 1.00 98.31 96 SER A O 1
ATOM 746 N N . GLY A 1 97 ? -8.877 -7.930 7.944 1.00 97.75 97 GLY A N 1
ATOM 747 C CA . GLY A 1 97 ? -9.157 -7.783 9.381 1.00 97.75 97 GLY A CA 1
ATOM 748 C C . GLY A 1 97 ? -9.075 -6.335 9.891 1.00 97.75 97 GLY A C 1
ATOM 749 O O . GLY A 1 97 ? -9.062 -6.085 11.098 1.00 97.75 97 GLY A O 1
ATOM 750 N N . CYS A 1 98 ? -9.030 -5.351 8.989 1.00 97.75 98 CYS A N 1
ATOM 751 C CA . CYS A 1 98 ? -8.988 -3.927 9.318 1.00 97.75 98 CYS A CA 1
ATOM 752 C C . CYS A 1 98 ? -10.419 -3.383 9.479 1.00 97.75 98 CYS A C 1
ATOM 754 O O . CYS A 1 98 ? -10.936 -2.649 8.635 1.00 97.75 98 CYS A O 1
ATOM 756 N N . GLY A 1 99 ? -11.089 -3.763 10.570 1.00 96.88 99 GLY A N 1
ATOM 757 C CA . GLY A 1 99 ? -12.513 -3.468 10.792 1.00 96.88 99 GLY A CA 1
ATOM 758 C C . GLY A 1 99 ? -12.882 -1.979 10.886 1.00 96.88 99 GLY A C 1
ATOM 759 O O . GLY A 1 99 ? -14.032 -1.628 10.640 1.00 96.88 99 GLY A O 1
ATOM 760 N N . MET A 1 100 ? -11.930 -1.094 11.210 1.00 97.69 100 MET A N 1
ATOM 761 C CA . MET A 1 100 ? -12.140 0.364 11.232 1.00 97.69 100 MET A CA 1
ATOM 762 C C . MET A 1 100 ? -11.749 1.068 9.928 1.00 97.69 100 MET A C 1
ATOM 764 O O . MET A 1 100 ? -11.914 2.288 9.840 1.00 97.69 100 MET A O 1
ATOM 768 N N . LEU A 1 101 ? -11.240 0.334 8.930 1.00 98.38 101 LEU A N 1
ATOM 769 C CA . LEU A 1 101 ? -10.796 0.922 7.670 1.00 98.38 101 LEU A CA 1
ATOM 770 C C . LEU A 1 101 ? -11.994 1.564 6.990 1.00 98.38 101 LEU A C 1
ATOM 772 O O . LEU A 1 101 ? -13.024 0.925 6.866 1.00 98.38 101 LEU A O 1
ATOM 776 N N . LYS A 1 102 ? -11.866 2.814 6.552 1.00 98.50 102 LYS A N 1
ATOM 777 C CA . LYS A 1 102 ? -12.922 3.550 5.844 1.00 98.50 102 LYS A CA 1
ATOM 778 C C . LYS A 1 102 ? -12.549 3.832 4.401 1.00 98.50 102 LYS A C 1
ATOM 780 O O . LYS A 1 102 ? -13.421 3.789 3.544 1.00 98.50 102 LYS A O 1
ATOM 785 N N . SER A 1 103 ? -11.273 4.104 4.133 1.00 98.69 103 SER A N 1
ATOM 786 C CA . SER A 1 103 ? -10.793 4.486 2.804 1.00 98.69 103 SER A CA 1
ATOM 787 C C . SER A 1 103 ? -9.498 3.763 2.455 1.00 98.69 103 SER A C 1
ATOM 789 O O . SER A 1 103 ? -8.531 3.828 3.216 1.00 98.69 103 SER A O 1
ATOM 791 N N . LEU A 1 104 ? -9.472 3.140 1.278 1.00 98.81 104 LEU A N 1
ATOM 792 C CA . LEU A 1 104 ? -8.277 2.593 0.636 1.00 98.81 104 LEU A CA 1
ATOM 793 C C . LEU A 1 104 ? -8.113 3.242 -0.739 1.00 98.81 104 LEU A C 1
ATOM 795 O O . LEU A 1 104 ? -8.953 3.045 -1.617 1.00 98.81 104 LEU A O 1
ATOM 799 N N . LYS A 1 105 ? -7.032 4.001 -0.928 1.00 98.88 105 LYS A N 1
ATOM 800 C CA . LYS A 1 105 ? -6.739 4.704 -2.182 1.00 98.88 105 LYS A CA 1
ATOM 801 C C . LYS A 1 105 ? -5.365 4.344 -2.709 1.00 98.88 105 LYS A C 1
ATOM 803 O O . LYS A 1 105 ? -4.388 4.363 -1.961 1.00 98.88 105 LYS A O 1
ATOM 808 N N . ILE A 1 106 ? -5.299 4.041 -3.999 1.00 98.88 106 ILE A N 1
ATOM 809 C CA . ILE A 1 106 ? -4.071 3.661 -4.693 1.00 98.88 106 ILE A CA 1
ATOM 810 C C . ILE A 1 106 ? -3.938 4.520 -5.945 1.00 98.88 106 ILE A C 1
ATOM 812 O O . ILE A 1 106 ? -4.779 4.445 -6.838 1.00 98.88 106 ILE A O 1
ATOM 816 N N . GLY A 1 107 ? -2.885 5.329 -6.007 1.00 98.81 107 GLY A N 1
ATOM 817 C CA . GLY A 1 107 ? -2.587 6.207 -7.130 1.00 98.81 107 GLY A CA 1
ATOM 818 C C . GLY A 1 107 ? -2.148 5.444 -8.376 1.00 98.81 107 GLY A C 1
ATOM 819 O O . GLY A 1 107 ? -1.693 4.301 -8.299 1.00 98.81 107 GLY A O 1
ATOM 820 N N . ASN A 1 108 ? -2.273 6.111 -9.521 1.00 98.81 108 ASN A N 1
ATOM 821 C CA . ASN A 1 108 ? -2.039 5.556 -10.855 1.00 98.81 108 ASN A CA 1
ATOM 822 C C . ASN A 1 108 ? -0.682 4.854 -10.997 1.00 98.81 108 ASN A C 1
ATOM 824 O O . ASN A 1 108 ? 0.298 5.215 -10.343 1.00 98.81 108 ASN A O 1
ATOM 828 N N . ASP A 1 109 ? -0.621 3.896 -11.918 1.00 98.19 109 ASP A N 1
ATOM 829 C CA . ASP A 1 109 ? 0.581 3.164 -12.323 1.00 98.19 109 ASP A CA 1
ATOM 830 C C . ASP A 1 109 ? 1.287 2.432 -11.165 1.00 98.19 109 ASP A C 1
ATOM 832 O O . ASP A 1 109 ? 2.489 2.164 -11.222 1.00 98.19 109 ASP A O 1
ATOM 836 N N . SER A 1 110 ? 0.549 2.103 -10.100 1.00 98.62 110 SER A N 1
ATOM 837 C CA . SER A 1 110 ? 1.062 1.355 -8.949 1.00 98.62 110 SER A CA 1
ATOM 838 C C . SER A 1 110 ? 0.744 -0.134 -9.055 1.00 98.62 110 SER A C 1
ATOM 840 O O . SER A 1 110 ? -0.318 -0.526 -9.531 1.00 98.62 110 SER A O 1
ATOM 842 N N . CYS A 1 111 ? 1.642 -1.000 -8.583 1.00 98.25 111 CYS A N 1
ATOM 843 C CA . CYS A 1 111 ? 1.417 -2.454 -8.554 1.00 98.25 111 CYS A CA 1
ATOM 844 C C . CYS A 1 111 ? 1.074 -3.077 -9.929 1.00 98.25 111 CYS A C 1
ATOM 846 O O . CYS A 1 111 ? 0.407 -4.108 -9.989 1.00 98.25 111 CYS A O 1
ATOM 848 N N . GLU A 1 112 ? 1.500 -2.478 -11.049 1.00 97.25 112 GLU A N 1
ATOM 849 C CA . GLU A 1 112 ? 1.138 -2.910 -12.416 1.00 97.25 112 GLU A CA 1
ATOM 850 C C . GLU A 1 112 ? 1.366 -4.418 -12.646 1.00 97.25 112 GLU A C 1
ATOM 852 O O . GLU A 1 112 ? 0.531 -5.098 -13.242 1.00 97.25 112 GLU A O 1
ATOM 857 N N . LYS A 1 113 ? 2.485 -4.945 -12.126 1.00 97.31 113 LYS A N 1
ATOM 858 C CA . LYS A 1 113 ? 2.953 -6.334 -12.299 1.00 97.31 113 LYS A CA 1
ATOM 859 C C . LYS A 1 113 ? 2.468 -7.301 -11.212 1.00 97.31 113 LYS A C 1
ATOM 861 O O . LYS A 1 113 ? 2.926 -8.447 -11.170 1.00 97.31 113 LYS A O 1
ATOM 866 N N . TRP A 1 114 ? 1.657 -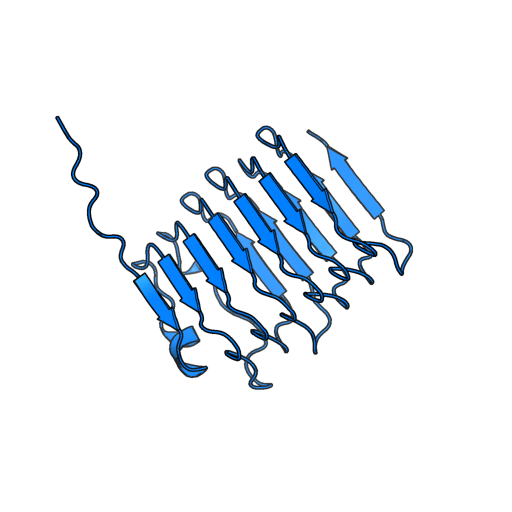6.836 -10.266 1.00 98.25 114 TRP A N 1
ATOM 867 C CA . TRP A 1 114 ? 1.244 -7.644 -9.122 1.00 98.25 114 TRP A CA 1
ATOM 868 C C . TRP A 1 114 ? 0.135 -8.606 -9.520 1.00 98.25 114 TRP A C 1
ATOM 870 O O . TRP A 1 114 ? -0.802 -8.229 -10.216 1.00 98.25 114 TRP A O 1
ATOM 880 N N . SER A 1 115 ? 0.263 -9.858 -9.084 1.00 97.44 115 SER A N 1
ATOM 881 C CA . SER A 1 115 ? -0.631 -10.947 -9.488 1.00 97.44 115 SER A CA 1
ATOM 882 C C . SER A 1 115 ? -1.859 -11.076 -8.593 1.00 97.44 115 SER A C 1
ATOM 884 O O . SER A 1 115 ? -2.767 -11.833 -8.928 1.00 97.44 115 SER A O 1
ATOM 886 N N . GLU A 1 116 ? -1.881 -10.387 -7.453 1.00 98.25 116 GLU A N 1
ATOM 887 C CA . GLU A 1 116 ? -2.935 -10.541 -6.458 1.00 98.25 116 GLU A CA 1
ATOM 888 C C . GLU A 1 116 ? -3.268 -9.231 -5.736 1.00 98.25 116 GLU A C 1
ATOM 890 O O . GLU A 1 116 ? -2.380 -8.494 -5.294 1.00 98.25 116 GLU A O 1
ATOM 895 N N . PHE A 1 117 ? -4.572 -8.996 -5.591 1.00 98.44 117 PHE A N 1
ATOM 896 C CA . PHE A 1 117 ? -5.162 -7.953 -4.767 1.00 98.44 117 PHE A CA 1
ATOM 897 C C . PHE A 1 117 ? -6.272 -8.558 -3.909 1.00 98.44 117 PHE A C 1
ATOM 899 O O . PHE A 1 117 ? -7.287 -9.027 -4.428 1.00 98.44 117 PHE A O 1
ATOM 906 N N . VAL A 1 118 ? -6.092 -8.532 -2.592 1.00 98.56 118 VAL A N 1
ATOM 907 C CA . VAL A 1 118 ? -7.064 -9.045 -1.626 1.00 98.56 118 VAL A CA 1
ATOM 908 C C . VAL A 1 118 ? -7.441 -7.941 -0.655 1.00 98.56 118 VAL A C 1
ATOM 910 O O . VAL A 1 118 ? -6.586 -7.383 0.030 1.00 98.56 118 VAL A O 1
ATOM 913 N N . THR A 1 119 ? -8.737 -7.671 -0.552 1.00 98.12 119 THR A N 1
ATOM 914 C CA . THR A 1 119 ? -9.312 -6.917 0.557 1.00 98.12 119 THR A CA 1
ATOM 915 C C . THR A 1 119 ? -10.475 -7.701 1.150 1.00 98.12 119 THR A C 1
ATOM 917 O O . THR A 1 119 ? -11.407 -8.092 0.437 1.00 98.12 119 THR A O 1
ATOM 920 N N . ARG A 1 120 ? -10.382 -8.021 2.444 1.00 98.06 120 ARG A N 1
ATOM 921 C CA . ARG A 1 120 ? -11.365 -8.879 3.110 1.00 98.06 120 ARG A CA 1
ATOM 922 C C . ARG A 1 120 ? -11.571 -8.558 4.578 1.00 98.06 120 ARG A C 1
ATOM 924 O O . ARG A 1 120 ? -10.643 -8.097 5.233 1.00 98.06 120 ARG A O 1
ATOM 931 N N . ASP A 1 121 ? -12.751 -8.844 5.116 1.00 97.50 121 ASP A N 1
ATOM 932 C CA . ASP A 1 121 ? -13.034 -8.677 6.550 1.00 97.50 121 ASP A CA 1
ATOM 933 C C . ASP A 1 121 ? -12.712 -7.238 7.032 1.00 97.50 121 ASP A C 1
ATOM 935 O O . ASP A 1 121 ? -12.102 -7.022 8.083 1.00 97.50 121 ASP A O 1
ATOM 939 N N . CYS A 1 122 ? -13.039 -6.234 6.208 1.00 96.44 122 CYS A N 1
ATOM 940 C CA . CYS A 1 122 ? -12.714 -4.823 6.440 1.00 96.44 122 CYS A CA 1
ATOM 941 C C . CYS A 1 122 ? -13.977 -3.957 6.448 1.00 96.44 122 CYS A C 1
ATOM 943 O O . CYS A 1 122 ? -14.893 -4.162 5.655 1.00 96.44 122 CYS A O 1
ATOM 945 N N . GLY A 1 123 ? -13.984 -2.913 7.281 1.00 95.19 123 GLY A N 1
ATOM 946 C CA . GLY A 1 123 ? -15.090 -1.947 7.366 1.00 95.19 123 GLY A CA 1
ATOM 947 C C . GLY A 1 123 ? -15.137 -0.917 6.231 1.00 95.19 123 GLY A C 1
ATOM 948 O O . GLY A 1 123 ? -15.856 0.073 6.351 1.00 95.19 123 GLY A O 1
ATOM 949 N N . VAL A 1 124 ? -14.344 -1.119 5.170 1.00 97.44 124 VAL A N 1
ATOM 950 C CA . VAL A 1 124 ? -14.043 -0.108 4.146 1.00 97.44 124 VAL A CA 1
ATOM 951 C C . VAL A 1 124 ? -15.313 0.430 3.498 1.00 97.44 124 VAL A C 1
ATOM 953 O O . VAL A 1 124 ? -16.178 -0.336 3.093 1.00 97.44 124 VAL A O 1
ATOM 956 N N . GLU A 1 125 ? -15.414 1.754 3.394 1.00 98.19 125 GLU A N 1
ATOM 957 C CA . GLU A 1 125 ? -16.544 2.451 2.779 1.00 98.19 125 GLU A CA 1
ATOM 958 C C . GLU A 1 125 ? -16.214 2.883 1.345 1.00 98.19 125 GLU A C 1
ATOM 960 O O . GLU A 1 125 ? -17.078 2.850 0.466 1.00 98.19 125 GLU A O 1
ATOM 965 N N . GLU A 1 126 ? -14.958 3.251 1.096 1.00 98.50 126 GLU A N 1
ATOM 966 C CA . GLU A 1 126 ? -14.468 3.747 -0.186 1.00 98.50 126 GLU A CA 1
ATOM 967 C C . GLU A 1 126 ? -13.189 3.015 -0.602 1.00 98.50 126 GLU A C 1
ATOM 969 O O . GLU A 1 126 ? -12.199 2.981 0.135 1.00 98.50 126 GLU A O 1
ATOM 974 N N . VAL A 1 127 ? -13.200 2.457 -1.810 1.00 98.50 127 VAL A N 1
ATOM 975 C CA . VAL A 1 127 ? -12.010 1.923 -2.475 1.00 98.50 127 VAL A CA 1
ATOM 976 C C . VAL A 1 127 ? -11.819 2.657 -3.796 1.00 98.50 127 VAL A C 1
ATOM 978 O O . VAL A 1 127 ? -12.716 2.673 -4.639 1.00 98.50 127 VAL A O 1
ATOM 981 N N . GLU A 1 128 ? -10.642 3.242 -3.983 1.00 98.75 128 GLU A N 1
ATOM 982 C CA . GLU A 1 128 ? -10.244 3.930 -5.210 1.00 98.75 128 GLU A CA 1
ATOM 983 C C . GLU A 1 128 ? -8.923 3.349 -5.715 1.00 98.75 128 GLU A C 1
ATOM 985 O O . GLU A 1 128 ? -7.908 3.370 -5.017 1.00 98.75 128 GLU A O 1
ATOM 990 N N . ILE A 1 129 ? -8.938 2.815 -6.932 1.00 98.75 129 ILE A N 1
ATOM 991 C CA . ILE A 1 129 ? -7.761 2.244 -7.583 1.00 98.75 129 ILE A CA 1
ATOM 992 C C . ILE A 1 129 ? -7.530 3.002 -8.887 1.00 98.75 129 ILE A C 1
ATOM 994 O O . ILE A 1 129 ? -8.375 2.966 -9.777 1.00 98.75 129 ILE A O 1
ATOM 998 N N . GLY A 1 130 ? -6.392 3.684 -8.985 1.00 98.69 130 GLY A N 1
ATOM 999 C CA . GLY A 1 130 ? -6.010 4.518 -10.119 1.00 98.69 130 GLY A CA 1
ATOM 1000 C C . GLY A 1 130 ? -5.739 3.752 -11.415 1.00 98.69 130 GLY A C 1
ATOM 1001 O O . GLY A 1 130 ? -5.667 2.523 -11.447 1.00 98.69 130 GLY A O 1
ATOM 1002 N N . ASP A 1 131 ? -5.578 4.506 -12.502 1.00 98.50 131 ASP A N 1
ATOM 1003 C CA . ASP A 1 131 ? -5.311 3.975 -13.842 1.00 98.50 131 ASP A CA 1
ATOM 1004 C C . ASP A 1 131 ? -4.050 3.092 -13.851 1.00 98.50 131 ASP A C 1
ATOM 1006 O O . ASP A 1 131 ? -3.052 3.409 -13.210 1.00 98.50 131 ASP A O 1
ATOM 1010 N N . GLY A 1 132 ? -4.077 1.983 -14.593 1.00 97.00 132 GLY A N 1
ATOM 1011 C CA . GLY A 1 132 ? -2.922 1.099 -14.793 1.00 97.00 132 GLY A CA 1
ATOM 1012 C C . GLY A 1 132 ? -2.570 0.190 -13.610 1.00 97.00 132 GLY A C 1
ATOM 1013 O O . GLY A 1 132 ? -1.706 -0.679 -13.750 1.00 97.00 132 GLY A O 1
ATOM 1014 N N . CYS A 1 133 ? -3.240 0.335 -12.466 1.00 98.38 133 CYS A N 1
ATOM 1015 C CA . CYS A 1 133 ? -2.940 -0.469 -11.290 1.00 98.38 133 CYS A CA 1
ATOM 1016 C C . CYS A 1 133 ? -3.346 -1.934 -11.464 1.00 98.38 133 CYS A C 1
ATOM 1018 O O . CYS A 1 133 ? -4.402 -2.230 -12.019 1.00 98.38 133 CYS A O 1
ATOM 1020 N N . PHE A 1 134 ? -2.536 -2.864 -10.947 1.00 97.94 134 PHE A N 1
ATOM 1021 C CA . PHE A 1 134 ? -2.849 -4.303 -10.967 1.00 97.94 134 PHE A CA 1
ATOM 1022 C C . PHE A 1 134 ? -3.205 -4.834 -12.367 1.00 97.94 134 PHE A C 1
ATOM 1024 O O . PHE A 1 134 ? -4.063 -5.705 -12.519 1.00 97.94 134 PHE A O 1
ATOM 1031 N N . ALA A 1 135 ? -2.583 -4.286 -13.414 1.00 96.44 135 ALA A N 1
ATOM 1032 C CA . ALA A 1 135 ? -2.888 -4.639 -14.795 1.00 96.44 135 ALA A CA 1
ATOM 1033 C C . ALA A 1 135 ? -2.658 -6.138 -15.074 1.00 96.44 135 ALA A C 1
ATOM 1035 O O . ALA A 1 135 ? -3.461 -6.760 -15.771 1.00 96.44 135 ALA A O 1
ATOM 1036 N N . ASP A 1 136 ? -1.614 -6.721 -14.477 1.00 96.50 136 ASP A N 1
ATOM 1037 C CA . ASP A 1 136 ? -1.251 -8.139 -14.591 1.00 96.50 136 ASP A CA 1
ATOM 1038 C C . ASP A 1 136 ? -1.856 -9.021 -13.476 1.00 96.50 136 ASP A C 1
ATOM 1040 O O . ASP A 1 136 ? -1.379 -10.138 -13.250 1.00 96.50 136 ASP A O 1
ATOM 1044 N N . CYS A 1 137 ? -2.880 -8.538 -12.767 1.00 97.00 137 CYS A N 1
ATOM 1045 C CA . CYS A 1 137 ? -3.503 -9.282 -11.676 1.00 97.00 137 CYS A CA 1
ATOM 1046 C C . CYS A 1 137 ? -4.248 -10.521 -12.174 1.00 97.00 137 CYS A C 1
ATOM 1048 O O . CYS A 1 137 ? -4.975 -10.484 -13.166 1.00 97.00 137 CYS A O 1
ATOM 1050 N N . GLU A 1 138 ? -4.085 -11.621 -11.448 1.00 96.88 138 GLU A N 1
ATOM 1051 C CA . GLU A 1 138 ? -4.688 -12.920 -11.743 1.00 96.88 138 GLU A CA 1
ATOM 1052 C C . GLU A 1 138 ? -5.697 -13.332 -10.656 1.00 96.88 138 GLU A C 1
ATOM 1054 O O . GLU A 1 138 ? -6.588 -14.139 -10.925 1.00 96.88 138 GLU A O 1
ATOM 1059 N N . ASN A 1 139 ? -5.607 -12.760 -9.449 1.00 97.00 139 ASN A N 1
ATOM 1060 C CA . ASN A 1 139 ? -6.538 -12.998 -8.348 1.00 97.00 139 ASN A CA 1
ATOM 1061 C C . ASN A 1 139 ? -6.958 -11.685 -7.674 1.00 97.00 139 ASN A C 1
ATOM 1063 O O . ASN A 1 139 ? -6.162 -11.047 -6.988 1.00 97.00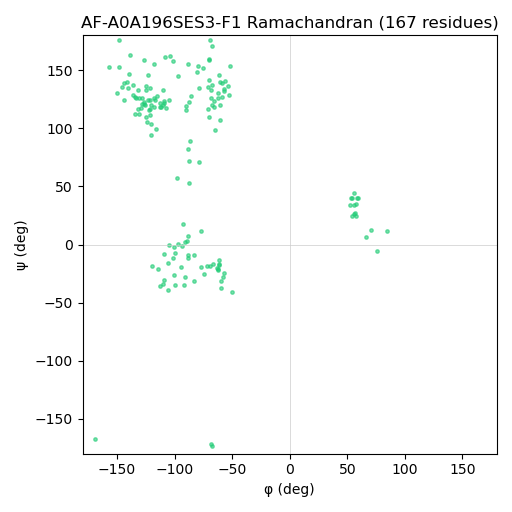 139 ASN A O 1
ATOM 1067 N N . THR A 1 140 ? -8.225 -11.315 -7.825 1.00 97.62 140 THR A N 1
ATOM 1068 C CA . THR A 1 140 ? -8.814 -10.133 -7.194 1.00 97.62 140 THR A CA 1
ATOM 1069 C C . THR A 1 140 ? -9.926 -10.566 -6.247 1.00 97.62 140 THR A C 1
ATOM 1071 O O . THR A 1 140 ? -10.866 -11.248 -6.662 1.00 97.62 140 THR A O 1
ATOM 1074 N N . VAL A 1 141 ? -9.844 -10.162 -4.979 1.00 98.25 141 VAL A N 1
ATOM 1075 C CA . VAL A 1 141 ? -10.808 -10.535 -3.935 1.00 98.25 141 VAL A CA 1
ATOM 1076 C C . VAL A 1 141 ? -11.324 -9.300 -3.207 1.00 98.25 141 VAL A C 1
ATOM 1078 O O . VAL A 1 141 ? -10.544 -8.524 -2.658 1.00 98.25 141 VAL A O 1
ATOM 1081 N N . PHE A 1 142 ? -12.648 -9.181 -3.167 1.00 97.38 142 PHE A N 1
ATOM 1082 C CA . PHE A 1 142 ? -13.416 -8.279 -2.317 1.00 97.38 142 PHE A CA 1
ATOM 1083 C C . PHE A 1 142 ? -14.405 -9.128 -1.506 1.00 97.38 142 PHE A C 1
ATOM 1085 O O . PHE A 1 142 ? -15.375 -9.651 -2.060 1.00 97.38 142 PHE A O 1
ATOM 1092 N N . GLU A 1 143 ? -14.148 -9.325 -0.217 1.00 97.75 143 GLU A N 1
ATOM 1093 C CA . GLU A 1 143 ? -14.901 -10.283 0.606 1.00 97.75 143 GLU A CA 1
ATOM 1094 C C . GLU A 1 143 ? -15.267 -9.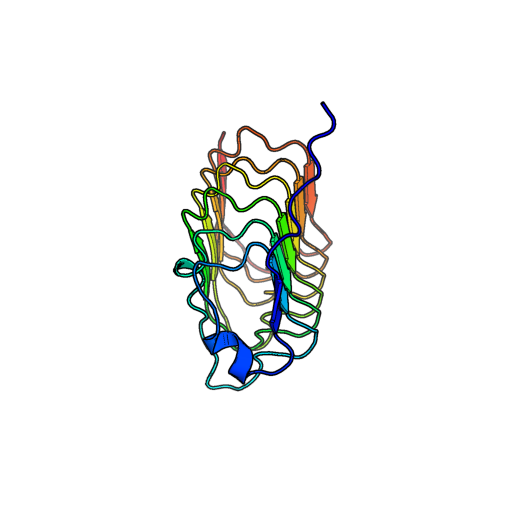718 1.984 1.00 97.75 143 GLU A C 1
ATOM 1096 O O . GLU A 1 143 ? -14.437 -9.088 2.624 1.00 97.75 143 GLU A O 1
ATOM 1101 N N . GLU A 1 144 ? -16.496 -9.936 2.460 1.00 96.38 144 GLU A N 1
ATOM 1102 C CA . GLU A 1 144 ? -16.948 -9.473 3.789 1.00 96.38 144 GLU A CA 1
ATOM 1103 C C . GLU A 1 144 ? -16.715 -7.955 3.995 1.00 96.38 144 GLU A C 1
ATOM 1105 O O . GLU A 1 144 ? -16.279 -7.484 5.048 1.00 96.38 144 GLU A O 1
ATOM 1110 N N . LEU A 1 145 ? -16.966 -7.163 2.943 1.00 95.25 145 LEU A N 1
ATOM 1111 C CA . LEU A 1 145 ? -16.823 -5.699 2.940 1.00 95.25 145 LEU A CA 1
ATOM 1112 C C . LEU A 1 145 ? -18.178 -5.026 3.166 1.00 95.25 145 LEU A C 1
ATOM 1114 O O . LEU A 1 145 ? -18.655 -4.252 2.335 1.00 95.25 145 LEU A O 1
ATOM 1118 N N . HIS A 1 146 ? -18.837 -5.345 4.279 1.00 90.38 146 HIS A N 1
ATOM 1119 C CA . HIS A 1 146 ? -20.229 -4.942 4.517 1.00 90.38 146 HIS A CA 1
ATOM 1120 C C . HIS A 1 146 ? -20.452 -3.414 4.547 1.00 90.38 146 HIS A C 1
ATOM 1122 O O . HIS A 1 146 ? -21.588 -2.955 4.432 1.00 90.38 146 HIS A O 1
ATOM 1128 N N . GLY A 1 147 ? -19.384 -2.627 4.729 1.00 93.56 147 GLY A N 1
ATOM 1129 C CA . GLY A 1 147 ? -19.414 -1.163 4.737 1.00 93.56 147 GLY A CA 1
ATOM 1130 C C . GLY A 1 147 ? -19.250 -0.497 3.367 1.00 93.56 147 GLY A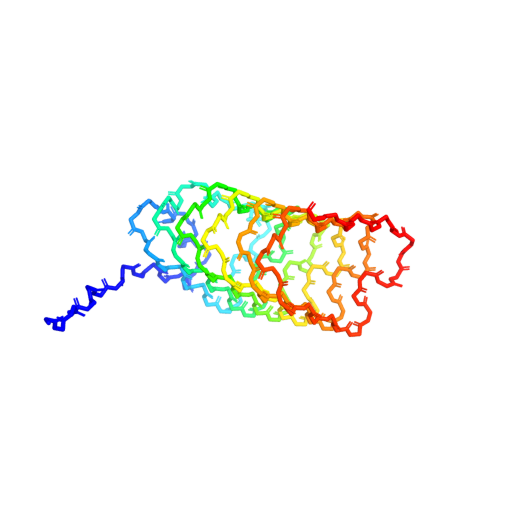 C 1
ATOM 1131 O O . GLY A 1 147 ? -19.438 0.717 3.286 1.00 93.56 147 GLY A O 1
ATOM 1132 N N . LEU A 1 148 ? -18.918 -1.248 2.306 1.00 97.00 148 LEU A N 1
ATOM 1133 C CA . LEU A 1 148 ? -18.486 -0.680 1.026 1.00 97.00 148 LEU A CA 1
ATOM 1134 C C . LEU A 1 148 ? -19.628 0.060 0.323 1.00 97.00 148 LEU A C 1
ATOM 1136 O O . LEU A 1 148 ? -20.652 -0.522 -0.032 1.00 97.00 148 LEU A O 1
ATOM 1140 N N . LYS A 1 149 ? -19.424 1.355 0.083 1.00 97.12 149 LYS A N 1
ATOM 1141 C CA . LYS A 1 149 ? -20.364 2.250 -0.609 1.00 97.12 149 LYS A CA 1
ATOM 1142 C C . LYS A 1 149 ? -19.893 2.578 -2.015 1.00 97.12 149 LYS A C 1
ATOM 1144 O O . LYS A 1 149 ? -20.705 2.636 -2.935 1.00 97.12 149 LYS A O 1
ATOM 1149 N N . THR A 1 150 ? -18.588 2.783 -2.172 1.00 97.81 150 THR A N 1
ATOM 1150 C CA . THR A 1 150 ? -18.005 3.266 -3.421 1.00 97.81 150 THR A CA 1
ATOM 1151 C C . THR A 1 150 ? -16.789 2.430 -3.794 1.00 97.81 150 THR A C 1
ATOM 1153 O O . THR A 1 150 ? -15.843 2.316 -3.019 1.00 97.81 150 THR A O 1
ATOM 1156 N N . LEU A 1 151 ? -16.806 1.891 -5.013 1.00 97.50 151 LEU A N 1
ATOM 1157 C CA . LEU A 1 151 ? -15.660 1.259 -5.659 1.00 97.50 151 LEU A CA 1
ATOM 1158 C C . LEU A 1 151 ? -15.382 1.994 -6.973 1.00 97.50 151 LEU A C 1
ATOM 1160 O O . LEU A 1 151 ? -16.183 1.919 -7.905 1.00 97.50 151 LEU A O 1
ATOM 1164 N N . VAL A 1 152 ? -14.260 2.706 -7.041 1.00 98.38 152 VAL A N 1
ATOM 1165 C CA . VAL A 1 152 ? -13.792 3.399 -8.247 1.00 98.38 152 VAL A CA 1
ATOM 1166 C C . VAL A 1 152 ? -12.574 2.673 -8.790 1.00 98.38 152 VAL A C 1
ATOM 1168 O O . VAL A 1 152 ? -11.577 2.508 -8.090 1.00 98.38 152 VAL A O 1
ATOM 1171 N N . LEU A 1 153 ? -12.659 2.255 -10.051 1.00 97.94 153 LEU A N 1
ATOM 1172 C CA . LEU A 1 153 ? -11.573 1.602 -10.769 1.00 97.94 153 LEU A CA 1
ATOM 1173 C C . LEU A 1 153 ? -11.184 2.457 -11.974 1.00 97.94 153 LEU A C 1
ATOM 1175 O O . LEU A 1 153 ? -12.031 2.800 -12.803 1.00 97.94 153 LEU A O 1
ATOM 1179 N N . GLY A 1 154 ? -9.902 2.784 -12.061 1.00 98.12 154 GLY A N 1
ATOM 1180 C CA . GLY A 1 154 ? -9.299 3.459 -13.194 1.00 98.12 154 GLY A CA 1
ATOM 1181 C C . GLY A 1 154 ? -9.240 2.581 -1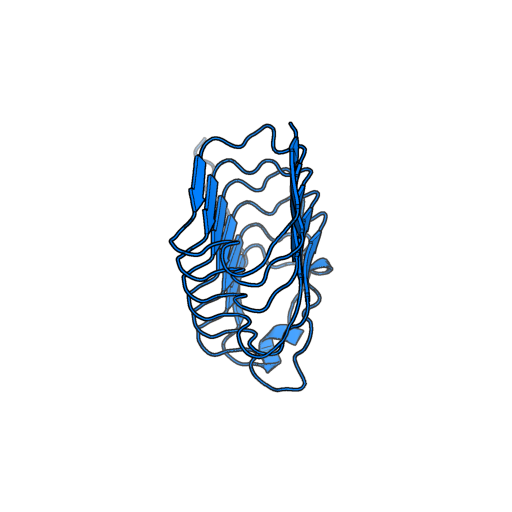4.442 1.00 98.12 154 GLY A C 1
ATOM 1182 O O . GLY A 1 154 ? -9.575 1.392 -14.455 1.00 98.12 154 GLY A O 1
ATOM 1183 N N . LYS A 1 155 ? -8.778 3.177 -15.536 1.00 96.88 155 LYS A N 1
ATOM 1184 C CA . LYS A 1 155 ? -8.554 2.475 -16.800 1.00 96.88 155 LYS A CA 1
ATOM 1185 C C . LYS A 1 155 ? -7.524 1.368 -16.604 1.00 96.88 155 LYS A C 1
ATOM 1187 O O . LYS A 1 155 ? -6.500 1.575 -15.965 1.00 96.88 155 LYS A O 1
ATOM 1192 N N . TRP A 1 156 ? -7.765 0.220 -17.232 1.00 94.31 156 TRP A N 1
ATOM 1193 C CA . TRP A 1 156 ? -6.849 -0.933 -17.251 1.00 94.31 156 TRP A CA 1
ATOM 1194 C C . TRP A 1 156 ? -6.624 -1.639 -15.911 1.00 94.31 156 TRP A C 1
ATOM 1196 O O . TRP A 1 156 ? -5.817 -2.569 -15.862 1.00 94.31 156 TRP A O 1
ATOM 1206 N N . VAL A 1 157 ? -7.359 -1.264 -14.862 1.00 95.81 157 VAL A N 1
ATOM 1207 C CA . VAL A 1 157 ? -7.316 -1.981 -13.589 1.00 95.81 157 VAL A CA 1
ATOM 1208 C C . VAL A 1 157 ? -7.808 -3.415 -13.788 1.00 95.81 157 VAL A C 1
ATOM 1210 O O . VAL A 1 157 ? -8.879 -3.629 -14.357 1.00 95.81 157 VAL A O 1
ATOM 1213 N N . PHE A 1 158 ? -6.998 -4.395 -13.373 1.00 92.69 158 PHE A N 1
ATOM 1214 C CA . PHE A 1 158 ? -7.246 -5.834 -13.575 1.00 92.69 158 PHE A CA 1
ATOM 1215 C C . PHE A 1 158 ? -7.438 -6.249 -15.053 1.00 92.69 158 PHE A C 1
ATOM 1217 O O . PHE A 1 158 ? -8.154 -7.206 -15.345 1.00 92.69 158 PHE A O 1
ATOM 1224 N N . GLY A 1 159 ? -6.856 -5.500 -16.002 1.00 85.50 159 GLY A N 1
ATOM 1225 C CA . GLY A 1 159 ? -7.277 -5.547 -17.408 1.00 85.50 159 GLY A CA 1
ATOM 1226 C C . GLY A 1 159 ? -6.377 -6.273 -18.417 1.00 85.50 159 GLY A C 1
ATOM 1227 O O . GLY A 1 159 ? -6.848 -6.529 -19.525 1.00 85.50 159 GLY A O 1
ATOM 1228 N N . ARG A 1 160 ? -5.099 -6.576 -18.126 1.00 87.25 160 ARG A N 1
ATOM 1229 C CA . ARG A 1 160 ? -4.177 -7.149 -19.140 1.00 87.25 160 ARG A CA 1
ATOM 1230 C C . ARG A 1 160 ? -4.154 -8.669 -19.179 1.00 87.25 160 ARG A C 1
ATOM 1232 O O . ARG A 1 160 ? -3.861 -9.238 -20.230 1.00 87.25 160 ARG A O 1
ATOM 1239 N N . LYS A 1 161 ? -4.444 -9.331 -18.062 1.00 88.19 161 LYS A N 1
ATOM 1240 C CA . LYS A 1 161 ? -4.474 -10.793 -17.967 1.00 88.19 161 LYS A CA 1
ATOM 1241 C C . LYS A 1 161 ? -5.861 -11.297 -17.605 1.00 88.19 161 LYS A C 1
ATOM 1243 O O . LYS A 1 161 ? -6.651 -10.597 -16.984 1.00 88.19 161 LYS A O 1
ATOM 1248 N N . SER A 1 162 ? -6.148 -12.545 -17.973 1.00 87.06 162 SER A N 1
ATOM 1249 C CA . SER A 1 162 ? -7.305 -13.251 -17.429 1.00 87.06 162 SER A CA 1
ATOM 1250 C C . SER A 1 162 ? -7.086 -13.480 -15.935 1.00 87.06 162 SER A C 1
ATOM 1252 O O . SER A 1 162 ? -6.144 -14.180 -15.561 1.00 87.06 162 SER A O 1
ATOM 1254 N N . GLY A 1 163 ? -7.962 -12.922 -15.106 1.00 86.69 163 GLY A N 1
ATOM 1255 C CA . GLY A 1 163 ? -7.928 -13.089 -13.660 1.00 86.69 163 GLY A CA 1
ATOM 1256 C C . GLY A 1 163 ? -9.259 -13.579 -13.108 1.00 86.69 163 GLY A C 1
ATOM 1257 O O . GLY A 1 163 ? -10.314 -13.448 -13.733 1.00 86.69 163 GLY A O 1
ATOM 1258 N N . LYS A 1 164 ? -9.206 -14.163 -11.916 1.00 93.50 164 LYS A N 1
ATOM 1259 C CA . LYS A 1 164 ? -10.379 -14.500 -11.119 1.00 93.50 164 LYS A CA 1
ATOM 1260 C C . LYS A 1 164 ? -10.782 -13.277 -10.302 1.00 93.50 164 LYS A C 1
ATOM 1262 O O . LYS A 1 164 ? -9.967 -12.749 -9.554 1.00 93.50 164 LYS A O 1
ATOM 1267 N N . LEU A 1 165 ? -12.050 -12.887 -10.394 1.00 94.12 165 LEU A N 1
ATOM 1268 C CA . LEU A 1 165 ? -12.665 -11.925 -9.483 1.00 94.12 165 LEU A CA 1
ATOM 1269 C C . LEU A 1 165 ? -13.580 -12.666 -8.507 1.00 94.12 165 LEU A C 1
ATOM 1271 O O . LEU A 1 165 ? -14.491 -13.385 -8.922 1.00 94.12 165 LEU A O 1
ATOM 1275 N N . VAL A 1 166 ? -13.344 -12.479 -7.213 1.00 96.00 166 VAL A N 1
ATOM 1276 C CA . VAL A 1 166 ? -14.242 -12.901 -6.138 1.00 96.00 166 VAL A CA 1
ATOM 1277 C C . VAL A 1 166 ? -14.835 -11.653 -5.512 1.00 96.00 166 VAL A C 1
ATOM 1279 O O . VAL A 1 166 ? -14.104 -10.817 -4.990 1.00 96.00 166 VAL A O 1
ATOM 1282 N N . MET A 1 167 ? -16.160 -11.547 -5.553 1.00 94.19 167 MET A N 1
ATOM 1283 C CA . MET A 1 167 ? -16.900 -10.501 -4.861 1.00 94.19 167 MET A CA 1
ATOM 1284 C C . MET A 1 167 ? -18.030 -11.157 -4.073 1.00 94.19 167 MET A C 1
ATOM 1286 O O . MET A 1 167 ? -18.936 -11.741 -4.671 1.00 94.19 167 MET A O 1
ATOM 1290 N N . ARG A 1 168 ? -17.946 -11.124 -2.742 1.00 91.94 168 ARG A N 1
ATOM 1291 C CA . ARG A 1 168 ? -18.984 -11.662 -1.853 1.00 91.94 168 ARG A CA 1
ATOM 1292 C C . ARG A 1 168 ? -19.122 -10.808 -0.602 1.00 91.94 168 ARG A C 1
ATOM 1294 O O . ARG A 1 168 ? -18.135 -10.301 -0.078 1.00 91.94 168 ARG A O 1
ATOM 1301 N N . SER A 1 169 ? -20.371 -10.612 -0.209 1.00 80.44 169 SER A N 1
ATOM 1302 C CA . SER A 1 169 ? -20.766 -9.826 0.952 1.00 80.44 169 SER A CA 1
ATOM 1303 C C . SER A 1 169 ? -20.660 -10.620 2.225 1.00 80.44 169 SER A C 1
ATOM 1305 O O . SER A 1 169 ? -21.109 -11.789 2.179 1.00 80.44 169 SER A O 1
#

Mean predicted aligned error: 3.64 Å

InterPro domains:
  IPR032675 Leucine-rich repeat domain superfamily [G3DSA:3.80.10.10] (9-161)

Foldseek 3Di:
DPPPPDDFAEQEAPEQVSLVVQACRGQEYHYEAQYVPPLVSQAGDNVRNLNHQEYHAEHNYPQNHAEAEAELSCNHAYYEHEEQANNNDEHEYEDYNNANHAEDEHYYNYNLRYQYYEYENYCYQEYYHEHSHCLNHAEYEDYHNVNHNYDHYYHSHVNNDHHDYYHYD

Sequence (169 aa):
MATVSKPLNTLVIKEDMDIFDLNDEADVIDMKSGLCNHPDITSCNWDVCAKLKELRIGDRCLENVMAFVLKDLVKLERVEIGCSCFTKAKGRMEVSGCGMLKSLKIGNDSCEKWSEFVTRDCGVEEVEIGDGCFADCENTVFEELHGLKTLVLGKWVFGRKSGKLVMRS

Solvent-accessible surface area (backbone atoms only — not comparable to full-atom values): 7887 Å² total; per-residue (Å²): 130,86,79,78,75,75,84,73,43,66,44,71,29,83,49,58,70,46,69,74,68,67,40,55,72,30,27,27,41,42,33,47,59,62,30,36,55,52,82,84,38,36,66,71,80,54,73,48,30,63,42,26,27,34,41,38,39,31,35,45,19,35,26,36,26,35,48,50,59,50,56,61,31,52,51,22,31,38,39,40,38,30,35,42,18,23,62,75,26,58,29,38,39,38,40,32,44,20,53,46,20,36,37,43,37,38,27,35,46,17,31,29,55,13,39,33,42,38,38,30,49,23,33,30,28,35,38,39,40,25,35,38,19,27,16,47,15,38,39,38,38,43,32,46,39,83,45,57,77,45,80,46,74,32,58,51,44,52,56,76,37,89,50,49,78,45,78,48,109